Protein AF-A0A071M3A0-F1 (afdb_monomer_lite)

Foldseek 3Di:
DDEDDDQEEEDEDDPDEDEDEYDYQEYEYEYDHDEYEYEYDYQEYEYEYEHDEYEYEYEYQEYEYEYEHDEYEYEYEYAEYEYEYEADEYEYEYEYAEYEYEYEHDEYEYEYPYVYYHDYYHHDYHHYHD

Radius of gyration: 14.01 Å; chains: 1; bounding box: 36×23×34 Å

Organism: NCBI:txid95486

Sequence (130 aa):
DVEVDSEVIELFADDRPVEVDVDSEVMELFADERPVDVEVDNESIELLADDKPVEVDVDSEVIELFADERPVEVEVDSDVIELFADERPVEVDVDSDVIELFAEDRPVDVEVDSEVIELFAEDRPVEVDV

Structure (mmCIF, N/CA/C/O backbone):
data_AF-A0A071M3A0-F1
#
_entry.id   AF-A0A071M3A0-F1
#
loop_
_atom_site.group_PDB
_atom_site.id
_atom_site.type_symbol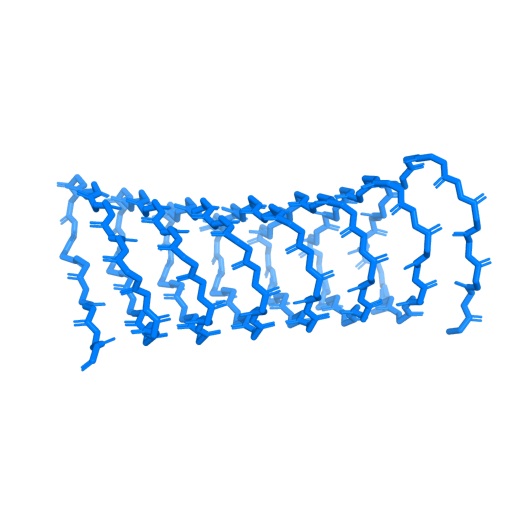
_atom_site.label_atom_id
_atom_site.label_alt_id
_atom_site.label_comp_id
_atom_site.label_asym_id
_atom_site.label_entity_id
_atom_site.label_seq_id
_atom_site.pdbx_PDB_ins_code
_atom_site.Cartn_x
_atom_site.Cartn_y
_atom_site.Cartn_z
_atom_site.occupancy
_atom_site.B_iso_or_equiv
_atom_site.auth_seq_id
_atom_site.auth_comp_id
_atom_site.auth_asym_id
_atom_site.auth_atom_id
_atom_site.pdbx_PDB_model_num
ATOM 1 N N . ASP A 1 1 ? 7.785 -4.139 -23.237 1.00 49.38 1 ASP A N 1
ATOM 2 C CA . ASP A 1 1 ? 9.120 -4.783 -23.189 1.00 49.38 1 ASP A CA 1
ATOM 3 C C . ASP A 1 1 ? 10.255 -3.762 -23.341 1.00 49.38 1 ASP A C 1
ATOM 5 O O . ASP A 1 1 ? 10.880 -3.606 -24.398 1.00 49.38 1 ASP A O 1
ATOM 9 N N . VAL A 1 2 ? 10.509 -3.015 -22.273 1.00 61.16 2 VAL A N 1
ATOM 10 C CA . VAL A 1 2 ? 11.752 -2.264 -22.061 1.00 61.16 2 VAL A CA 1
ATOM 11 C C . VAL A 1 2 ? 12.279 -2.717 -20.708 1.00 61.16 2 VAL A C 1
ATOM 13 O O . VAL A 1 2 ? 11.662 -2.403 -19.706 1.00 61.16 2 VAL A O 1
ATOM 16 N N . GLU A 1 3 ? 13.385 -3.461 -20.703 1.00 57.62 3 GLU A N 1
ATOM 17 C CA . GLU A 1 3 ? 14.078 -3.862 -19.472 1.00 57.62 3 GLU A CA 1
ATOM 18 C C . GLU A 1 3 ? 14.934 -2.685 -18.993 1.00 57.62 3 GLU A C 1
ATOM 20 O O . GLU A 1 3 ? 15.727 -2.123 -19.769 1.00 57.62 3 GLU A O 1
ATOM 25 N N . VAL A 1 4 ? 14.759 -2.284 -17.737 1.00 64.88 4 VAL A N 1
ATOM 26 C CA . VAL A 1 4 ? 15.470 -1.153 -17.140 1.00 64.88 4 VAL A CA 1
ATOM 27 C C . VAL A 1 4 ? 16.116 -1.604 -15.829 1.00 64.88 4 VAL A C 1
ATOM 29 O O . VAL A 1 4 ? 15.423 -1.823 -14.851 1.00 64.88 4 VAL A O 1
ATOM 32 N N . ASP A 1 5 ? 17.449 -1.707 -15.810 1.00 65.81 5 ASP A N 1
ATOM 33 C CA . ASP A 1 5 ? 18.236 -1.930 -14.587 1.00 65.81 5 ASP A CA 1
ATOM 34 C C . ASP A 1 5 ? 18.613 -0.576 -13.965 1.00 65.81 5 ASP A C 1
ATOM 36 O O . ASP A 1 5 ? 19.462 0.159 -14.498 1.00 65.81 5 ASP A O 1
ATOM 40 N N . SER A 1 6 ? 18.002 -0.205 -12.843 1.00 74.81 6 SER A N 1
ATOM 41 C CA . SER A 1 6 ? 18.371 0.982 -12.056 1.00 74.81 6 SER A CA 1
ATOM 42 C C . SER A 1 6 ? 18.019 0.782 -10.585 1.00 74.81 6 SER A C 1
ATOM 44 O O . SER A 1 6 ? 17.124 0.019 -10.270 1.00 74.81 6 SER A O 1
ATOM 46 N N . GLU A 1 7 ? 18.718 1.470 -9.680 1.00 77.62 7 GLU A N 1
ATOM 47 C CA . GLU A 1 7 ? 18.403 1.425 -8.238 1.00 77.62 7 GLU A CA 1
ATOM 48 C C . GLU A 1 7 ? 16.994 1.989 -7.966 1.00 77.62 7 GLU A C 1
ATOM 50 O O . GLU A 1 7 ? 16.259 1.455 -7.148 1.00 77.62 7 GLU A O 1
ATOM 55 N N . VAL A 1 8 ? 16.595 3.029 -8.709 1.00 77.38 8 VAL A N 1
ATOM 56 C CA . VAL A 1 8 ? 15.271 3.659 -8.618 1.00 77.38 8 VAL A CA 1
ATOM 57 C C . VAL A 1 8 ? 14.735 3.947 -10.017 1.00 77.38 8 VAL A C 1
ATOM 59 O O . VAL A 1 8 ? 15.491 4.428 -10.875 1.00 77.38 8 VAL A O 1
ATOM 62 N N . ILE A 1 9 ? 13.443 3.699 -10.231 1.00 80.31 9 ILE A N 1
ATOM 63 C CA . ILE A 1 9 ? 12.725 3.995 -11.475 1.00 80.31 9 ILE A CA 1
ATOM 64 C C . ILE A 1 9 ? 11.464 4.812 -11.201 1.00 80.31 9 ILE A C 1
ATOM 66 O O . ILE A 1 9 ? 10.707 4.505 -10.295 1.00 80.31 9 ILE A O 1
ATOM 70 N N . GLU A 1 10 ? 11.235 5.833 -12.028 1.00 77.31 10 GLU A N 1
ATOM 71 C CA . GLU A 1 10 ? 10.039 6.684 -12.010 1.00 77.31 10 GLU A CA 1
ATOM 72 C C . GLU A 1 10 ? 9.380 6.607 -13.396 1.00 77.31 10 GLU A C 1
ATOM 74 O O . GLU A 1 10 ? 10.040 6.884 -14.411 1.00 77.31 10 GLU A O 1
ATOM 79 N N . LEU A 1 11 ? 8.108 6.205 -13.465 1.00 73.94 11 LEU A N 1
ATOM 80 C CA . LEU A 1 11 ? 7.359 6.097 -14.720 1.00 73.94 11 LEU A CA 1
ATOM 81 C C . LEU A 1 11 ? 6.097 6.957 -14.704 1.00 73.94 11 LEU A C 1
ATOM 83 O O . LEU A 1 11 ? 5.353 7.010 -13.732 1.00 73.94 11 LEU A O 1
ATOM 87 N N . PHE A 1 12 ? 5.841 7.587 -15.851 1.00 73.06 12 PHE A N 1
ATOM 88 C CA . PHE A 1 12 ? 4.717 8.493 -16.059 1.00 73.06 12 PHE A CA 1
ATOM 89 C C . PHE A 1 12 ? 3.977 8.124 -17.347 1.00 73.06 12 PHE A C 1
ATOM 91 O O . PHE A 1 12 ? 4.597 8.020 -18.417 1.00 73.06 12 PHE A O 1
ATOM 98 N N . ALA A 1 13 ? 2.661 7.929 -17.258 1.00 68.38 13 ALA A N 1
ATOM 99 C CA . ALA A 1 13 ? 1.827 7.498 -18.379 1.00 68.38 13 ALA A CA 1
ATOM 100 C C . ALA A 1 13 ? 0.715 8.507 -18.732 1.00 68.38 13 ALA A C 1
ATOM 102 O O . ALA A 1 13 ? -0.417 8.395 -18.270 1.00 68.38 13 ALA A O 1
ATOM 103 N N . ASP A 1 14 ? 1.006 9.451 -19.638 1.00 65.81 14 ASP A N 1
ATOM 104 C CA . ASP A 1 14 ? -0.018 10.357 -20.195 1.00 65.81 14 ASP A CA 1
ATOM 105 C C . ASP A 1 14 ? -0.751 9.756 -21.409 1.00 65.81 14 ASP A C 1
ATOM 107 O O . ASP A 1 14 ? -1.942 9.460 -21.416 1.00 65.81 14 ASP A O 1
ATOM 111 N N . ASP A 1 15 ? -0.036 9.593 -22.525 1.00 58.19 15 ASP A N 1
ATOM 112 C CA . ASP A 1 15 ? -0.677 9.494 -23.840 1.00 58.19 15 ASP A CA 1
ATOM 113 C C . ASP A 1 15 ? -0.955 8.047 -24.275 1.00 58.19 15 ASP A C 1
ATOM 115 O O . ASP A 1 15 ? -1.752 7.796 -25.194 1.00 58.19 15 ASP A O 1
ATOM 119 N N . ARG A 1 16 ? -0.248 7.076 -23.689 1.00 61.91 16 ARG A N 1
ATOM 120 C CA . ARG A 1 16 ? -0.251 5.668 -24.110 1.00 61.91 16 ARG A CA 1
ATOM 121 C C . ARG A 1 16 ? -0.091 4.746 -22.901 1.00 61.91 16 ARG A C 1
ATOM 123 O O . ARG A 1 16 ? 0.687 5.102 -22.024 1.00 61.91 16 ARG A O 1
ATOM 130 N N . PRO A 1 17 ? -0.767 3.579 -22.901 1.00 65.44 17 PRO A N 1
ATOM 131 C CA . PRO A 1 17 ? -0.493 2.550 -21.909 1.00 65.44 17 PRO A CA 1
ATOM 132 C C . PRO A 1 17 ? 0.984 2.162 -21.983 1.00 65.44 17 PRO A C 1
ATOM 134 O O . PRO A 1 17 ? 1.587 2.170 -23.069 1.00 65.44 17 PRO A O 1
ATOM 137 N N . VAL A 1 18 ? 1.548 1.882 -20.819 1.00 66.31 18 VAL A N 1
ATOM 138 C CA . VAL A 1 18 ? 2.936 1.477 -20.636 1.00 66.31 18 VAL A CA 1
ATOM 139 C C . VAL A 1 18 ? 2.905 0.038 -20.140 1.00 66.31 18 VAL A C 1
ATOM 141 O O . VAL A 1 18 ? 2.205 -0.225 -19.176 1.00 66.31 18 VAL A O 1
ATOM 144 N N . GLU A 1 19 ? 3.632 -0.839 -20.838 1.00 67.38 19 GLU A N 1
ATOM 145 C CA . GLU A 1 19 ? 3.914 -2.228 -20.448 1.00 67.38 19 GLU A CA 1
ATOM 146 C C . GLU A 1 19 ? 5.432 -2.322 -20.225 1.00 67.38 19 GLU A C 1
ATOM 148 O O . GLU A 1 19 ? 6.227 -2.187 -21.180 1.00 67.38 19 GLU A O 1
ATOM 153 N N . VAL A 1 20 ? 5.838 -2.469 -18.966 1.00 67.38 20 VAL A N 1
ATOM 154 C CA . VAL A 1 20 ? 7.241 -2.488 -18.528 1.00 67.38 20 VAL A CA 1
ATOM 155 C C . VAL A 1 20 ? 7.499 -3.698 -17.635 1.00 67.38 20 VAL A C 1
ATOM 157 O O . VAL A 1 20 ? 6.658 -4.044 -16.819 1.00 67.38 20 VAL A O 1
ATOM 160 N N . ASP A 1 21 ? 8.685 -4.279 -17.794 1.00 67.31 21 ASP A N 1
ATOM 161 C CA . ASP A 1 21 ? 9.262 -5.248 -16.866 1.00 67.31 21 ASP A CA 1
ATOM 162 C C . ASP A 1 21 ? 10.440 -4.545 -16.199 1.00 67.31 21 ASP A C 1
ATOM 164 O O . ASP A 1 21 ? 11.337 -4.036 -16.893 1.00 67.31 21 ASP A O 1
ATOM 168 N N . VAL A 1 22 ? 10.434 -4.469 -14.875 1.00 66.38 22 VAL A N 1
ATOM 169 C CA . VAL A 1 22 ? 11.440 -3.715 -14.128 1.00 66.38 22 VAL A CA 1
ATOM 170 C C . VAL A 1 22 ? 12.077 -4.576 -13.049 1.00 66.38 22 VAL A C 1
ATOM 172 O O . VAL A 1 22 ? 11.376 -5.241 -12.299 1.00 66.38 22 VAL A O 1
ATOM 175 N N . ASP A 1 23 ? 13.409 -4.498 -12.989 1.00 68.69 23 ASP A N 1
ATOM 176 C CA . ASP A 1 23 ? 14.269 -5.089 -11.961 1.00 68.69 23 ASP A CA 1
ATOM 177 C C . ASP A 1 23 ? 15.039 -3.923 -11.300 1.00 68.69 23 ASP A C 1
ATOM 179 O O . ASP A 1 23 ? 16.050 -3.418 -11.812 1.00 68.69 23 ASP A O 1
ATOM 183 N N . SER A 1 24 ? 14.463 -3.399 -10.219 1.00 70.19 24 SER A N 1
ATOM 184 C CA . SER A 1 24 ? 14.900 -2.223 -9.462 1.00 70.19 24 SER A CA 1
ATOM 185 C C . SER A 1 24 ? 14.751 -2.438 -7.956 1.00 70.19 24 SER A C 1
ATOM 187 O O . SER A 1 24 ? 13.998 -3.279 -7.489 1.00 70.19 24 SER A O 1
ATOM 189 N N . GLU A 1 25 ? 15.468 -1.661 -7.144 1.00 77.31 25 GLU A N 1
ATOM 190 C CA . GLU A 1 25 ? 15.207 -1.693 -5.697 1.00 77.31 25 GLU A CA 1
ATOM 191 C C . GLU A 1 25 ? 13.894 -0.953 -5.395 1.00 77.31 25 GLU A C 1
ATOM 193 O O . GLU A 1 25 ? 13.060 -1.463 -4.656 1.00 77.31 25 GLU A O 1
ATOM 198 N N . VAL A 1 26 ? 13.662 0.205 -6.028 1.00 77.06 26 VAL A N 1
ATOM 199 C CA . VAL A 1 26 ? 12.451 1.016 -5.812 1.00 77.06 26 VAL A CA 1
ATOM 200 C C . VAL A 1 26 ? 11.815 1.458 -7.130 1.00 77.06 26 VAL A C 1
ATOM 202 O O . VAL A 1 26 ? 12.517 1.890 -8.053 1.00 77.06 26 VAL A O 1
ATOM 205 N N . MET A 1 27 ? 10.482 1.425 -7.197 1.00 80.19 27 MET A N 1
ATOM 206 C CA . MET A 1 27 ? 9.702 1.972 -8.308 1.00 80.19 27 MET A CA 1
ATOM 207 C C . MET A 1 27 ? 8.628 2.961 -7.844 1.00 80.19 27 MET A C 1
ATOM 209 O O . MET A 1 27 ? 7.873 2.671 -6.930 1.00 80.19 27 MET A O 1
ATOM 213 N N . GLU A 1 28 ? 8.512 4.085 -8.549 1.00 77.06 28 GLU A N 1
ATOM 214 C CA . GLU A 1 28 ? 7.415 5.050 -8.422 1.00 77.06 28 GLU A CA 1
ATOM 215 C C . GLU A 1 28 ? 6.634 5.105 -9.749 1.00 77.06 28 GLU A C 1
ATOM 217 O O . GLU A 1 28 ? 7.215 5.365 -10.813 1.00 77.06 28 GLU A O 1
ATOM 222 N N . LEU A 1 29 ? 5.324 4.843 -9.717 1.00 74.31 29 LEU A N 1
ATOM 223 C CA . LEU A 1 29 ? 4.439 4.942 -10.881 1.00 74.31 29 LEU A CA 1
ATOM 224 C C . LEU A 1 29 ? 3.391 6.027 -10.679 1.00 74.31 29 LEU A C 1
ATOM 226 O O . LEU A 1 29 ? 2.724 6.091 -9.651 1.00 74.31 29 LEU A O 1
ATOM 230 N N . PHE A 1 30 ? 3.170 6.807 -11.731 1.00 73.06 30 PHE A N 1
ATOM 231 C CA . PHE A 1 30 ? 2.098 7.786 -11.769 1.00 73.06 30 PHE A CA 1
ATOM 232 C C . PHE A 1 30 ? 1.254 7.637 -13.046 1.00 73.06 30 PHE A C 1
ATOM 234 O O . PHE A 1 30 ? 1.775 7.656 -14.174 1.00 73.06 30 PHE A O 1
ATOM 241 N N . ALA A 1 31 ? -0.065 7.521 -12.869 1.00 68.19 31 ALA A N 1
ATOM 242 C CA . ALA A 1 31 ? -1.042 7.347 -13.940 1.00 68.19 31 ALA A CA 1
ATOM 243 C C . ALA A 1 31 ? -2.107 8.463 -13.950 1.00 68.19 31 ALA A C 1
ATOM 245 O O . ALA A 1 31 ? -3.026 8.482 -13.133 1.00 68.19 31 ALA A O 1
ATOM 246 N N . ASP A 1 32 ? -2.011 9.356 -14.943 1.00 65.75 32 ASP A N 1
ATOM 247 C CA . ASP A 1 32 ? -2.981 10.431 -15.204 1.00 65.75 32 ASP A CA 1
ATOM 248 C C . ASP A 1 32 ? -4.056 9.935 -16.209 1.00 65.75 32 ASP A C 1
ATOM 250 O O . ASP A 1 32 ? -5.124 9.453 -15.845 1.00 65.75 32 ASP A O 1
ATOM 254 N N . GLU A 1 33 ? -3.800 9.963 -17.524 1.00 58.94 33 GLU A N 1
ATOM 255 C CA . GLU A 1 33 ? -4.883 9.862 -18.522 1.00 58.94 33 GLU A CA 1
ATOM 256 C C . GLU A 1 33 ? -5.171 8.438 -19.052 1.00 58.94 33 GLU A C 1
ATOM 258 O O . GLU A 1 33 ? -6.161 8.216 -19.789 1.00 58.94 33 GLU A O 1
ATOM 263 N N . ARG A 1 34 ? -4.321 7.447 -18.750 1.00 64.25 34 ARG A N 1
ATOM 264 C CA . ARG A 1 34 ? -4.403 6.075 -19.294 1.00 64.25 34 ARG A CA 1
ATOM 265 C C . ARG A 1 34 ? -4.039 5.006 -18.258 1.00 64.25 34 ARG A C 1
ATOM 267 O O . ARG A 1 34 ? -3.242 5.291 -17.380 1.00 64.25 34 ARG A O 1
ATOM 274 N N . PRO A 1 35 ? -4.611 3.789 -18.393 1.00 63.66 35 PRO A N 1
ATOM 275 C CA . PRO A 1 35 ? -4.232 2.672 -17.542 1.00 63.66 35 PRO A CA 1
ATOM 276 C C . PRO A 1 35 ? -2.771 2.295 -17.777 1.00 63.66 35 PRO A C 1
ATOM 278 O O . PRO A 1 35 ? -2.255 2.420 -18.898 1.00 63.66 35 PRO A O 1
ATOM 281 N N . VAL A 1 36 ? -2.155 1.843 -16.699 1.00 63.88 36 VAL A N 1
ATOM 282 C CA . VAL A 1 36 ? -0.785 1.353 -16.603 1.00 63.88 36 VAL A CA 1
ATOM 283 C C . VAL A 1 36 ? -0.896 -0.116 -16.209 1.00 63.88 36 VAL A C 1
ATOM 285 O O . VAL A 1 36 ? -1.724 -0.419 -15.357 1.00 63.88 36 VAL A O 1
ATOM 288 N N . ASP A 1 37 ? -0.147 -0.973 -16.904 1.00 68.44 37 ASP A N 1
ATOM 289 C CA . ASP A 1 37 ? -0.136 -2.433 -16.749 1.00 68.44 37 ASP A CA 1
ATOM 290 C C . ASP A 1 37 ? 1.333 -2.846 -16.609 1.00 68.44 37 ASP A C 1
ATOM 292 O O . ASP A 1 37 ? 2.146 -2.602 -17.511 1.00 68.44 37 ASP A O 1
ATOM 296 N N . VAL A 1 38 ? 1.718 -3.269 -15.408 1.00 66.38 38 VAL A N 1
ATOM 297 C CA . VAL A 1 38 ? 3.121 -3.354 -14.990 1.00 66.38 38 VAL A CA 1
ATOM 298 C C . VAL A 1 38 ? 3.304 -4.616 -14.165 1.00 66.38 38 VAL A C 1
ATOM 300 O O . VAL A 1 38 ? 2.608 -4.800 -13.171 1.00 66.38 38 VAL A O 1
ATOM 303 N N . GLU A 1 39 ? 4.260 -5.444 -14.590 1.00 67.38 39 GLU A N 1
ATOM 304 C CA . GLU A 1 39 ? 4.763 -6.594 -13.838 1.00 67.38 39 GLU A CA 1
ATOM 305 C C . GLU A 1 39 ? 6.092 -6.185 -13.189 1.00 67.38 39 GLU A C 1
ATOM 307 O O . GLU A 1 39 ? 7.013 -5.708 -13.870 1.00 67.38 39 GLU A O 1
ATOM 312 N N . VAL A 1 40 ? 6.186 -6.320 -11.865 1.00 67.38 40 VAL A N 1
ATOM 313 C CA . VAL A 1 40 ? 7.338 -5.823 -11.102 1.00 67.38 40 VAL A CA 1
ATOM 314 C C . VAL A 1 40 ? 7.813 -6.819 -10.053 1.00 67.38 40 VAL A C 1
ATOM 316 O O . VAL A 1 40 ? 7.011 -7.325 -9.277 1.00 67.38 40 VAL A O 1
ATOM 319 N N . ASP A 1 41 ? 9.134 -7.006 -10.008 1.00 69.88 41 ASP A N 1
ATOM 320 C CA . ASP A 1 41 ? 9.884 -7.742 -8.982 1.00 69.88 41 ASP A CA 1
ATOM 321 C C . ASP A 1 41 ? 10.885 -6.753 -8.331 1.00 69.88 41 ASP A C 1
ATOM 323 O O . ASP A 1 41 ? 12.012 -6.600 -8.811 1.00 69.88 41 ASP A O 1
ATOM 327 N N . ASN A 1 42 ? 10.479 -6.032 -7.274 1.00 72.44 42 ASN A N 1
ATOM 328 C CA . ASN A 1 42 ? 11.296 -4.996 -6.609 1.00 72.44 42 ASN A CA 1
ATOM 329 C C . ASN A 1 42 ? 11.262 -5.112 -5.071 1.00 72.44 42 ASN A C 1
ATOM 331 O O . ASN A 1 42 ? 10.459 -5.839 -4.506 1.00 72.44 42 ASN A O 1
ATOM 335 N N . GLU A 1 43 ? 12.115 -4.365 -4.357 1.00 77.50 43 GLU A N 1
ATOM 336 C CA . GLU A 1 43 ? 12.014 -4.274 -2.887 1.00 77.50 43 GLU A CA 1
ATOM 337 C C . GLU A 1 43 ? 10.820 -3.392 -2.476 1.00 77.50 43 GLU A C 1
ATOM 339 O O . GLU A 1 43 ? 10.137 -3.682 -1.494 1.00 77.50 43 GLU A O 1
ATOM 344 N N . SER A 1 44 ? 10.535 -2.307 -3.206 1.00 79.31 44 SER A N 1
ATOM 345 C CA . SER A 1 44 ? 9.427 -1.402 -2.864 1.00 79.31 44 SER A CA 1
ATOM 346 C C . SER A 1 44 ? 8.776 -0.717 -4.067 1.00 79.31 44 SER A C 1
ATOM 348 O O . SER A 1 44 ? 9.460 -0.371 -5.038 1.00 79.31 44 SER A O 1
ATOM 350 N N . ILE A 1 45 ? 7.467 -0.455 -3.965 1.00 79.69 45 ILE A N 1
ATOM 351 C CA . ILE A 1 45 ? 6.676 0.255 -4.982 1.00 79.69 45 ILE A CA 1
ATOM 352 C C . ILE A 1 45 ? 5.789 1.346 -4.370 1.00 79.69 45 ILE A C 1
ATOM 354 O O . ILE A 1 45 ? 5.047 1.086 -3.431 1.00 79.69 45 ILE A O 1
ATOM 358 N N . GLU A 1 46 ? 5.794 2.532 -4.981 1.00 78.19 46 GLU A N 1
ATOM 359 C CA . GLU A 1 46 ? 4.815 3.605 -4.764 1.00 78.19 46 GLU A CA 1
ATOM 360 C C . GLU A 1 46 ? 3.964 3.811 -6.030 1.00 78.19 46 GLU A C 1
ATOM 362 O O . GLU A 1 46 ? 4.507 4.085 -7.105 1.00 78.19 46 GLU A O 1
ATOM 367 N N . LEU A 1 47 ? 2.633 3.709 -5.927 1.00 75.19 47 LEU A N 1
ATOM 368 C CA . LEU A 1 47 ? 1.701 3.940 -7.040 1.00 75.19 47 LEU A CA 1
ATOM 369 C C . LEU A 1 47 ? 0.745 5.098 -6.750 1.00 75.19 47 LEU A C 1
ATOM 371 O O . LEU A 1 47 ? 0.032 5.095 -5.749 1.00 75.19 47 LEU A O 1
ATOM 375 N N . LEU A 1 48 ? 0.652 6.037 -7.691 1.00 73.81 48 LEU A N 1
ATOM 376 C CA . LEU A 1 48 ? -0.298 7.147 -7.669 1.00 73.81 48 LEU A CA 1
ATOM 377 C C . LEU A 1 48 ? -1.246 7.062 -8.878 1.00 73.81 48 LEU A C 1
ATOM 379 O O . LEU A 1 48 ? -0.802 7.069 -10.033 1.00 73.81 48 LEU A O 1
ATOM 383 N N . ALA A 1 49 ? -2.553 7.008 -8.620 1.00 69.69 49 ALA A N 1
ATOM 384 C CA . ALA A 1 49 ? -3.594 6.965 -9.645 1.00 69.69 49 ALA A CA 1
ATOM 385 C C . ALA A 1 49 ? -4.600 8.119 -9.480 1.00 69.69 49 ALA A C 1
ATOM 387 O O . ALA A 1 49 ? -5.405 8.135 -8.546 1.00 69.69 49 ALA A O 1
ATOM 388 N N . ASP A 1 50 ? -4.596 9.055 -10.432 1.00 67.25 50 ASP A N 1
ATOM 389 C CA . ASP A 1 50 ? -5.508 10.206 -10.450 1.00 67.25 50 ASP A CA 1
ATOM 390 C C . ASP A 1 50 ? -6.760 9.902 -11.300 1.00 67.25 50 ASP A C 1
ATOM 392 O O . ASP A 1 50 ? -7.857 9.689 -10.783 1.00 67.25 50 ASP A O 1
ATOM 396 N N . ASP A 1 51 ? -6.619 9.813 -12.627 1.00 62.03 51 ASP A N 1
ATOM 397 C CA . ASP A 1 51 ? -7.743 9.963 -13.573 1.00 62.03 51 ASP A CA 1
ATOM 398 C C . ASP A 1 51 ? -8.225 8.630 -14.208 1.00 62.03 51 ASP A C 1
ATOM 400 O O . ASP A 1 51 ? -9.284 8.544 -14.873 1.00 62.03 51 ASP A O 1
ATOM 404 N N . LYS A 1 52 ? -7.467 7.541 -14.021 1.00 64.31 52 LYS A N 1
ATOM 405 C CA . LYS A 1 52 ? -7.709 6.214 -14.617 1.00 64.31 52 LYS A CA 1
ATOM 406 C C . LYS A 1 52 ? -7.342 5.058 -13.685 1.00 64.31 52 LYS A C 1
ATOM 408 O O . LYS A 1 52 ? -6.470 5.225 -12.849 1.00 64.31 52 LYS A O 1
ATOM 413 N N . PRO A 1 53 ? -7.996 3.888 -13.863 1.00 62.12 53 PRO A N 1
ATOM 414 C CA . PRO A 1 53 ? -7.614 2.693 -13.127 1.00 62.12 53 PRO A CA 1
ATOM 415 C C . PRO A 1 53 ? -6.205 2.266 -13.519 1.00 62.12 53 PRO A C 1
ATOM 417 O O . PRO A 1 53 ? -5.830 2.363 -14.693 1.00 62.12 53 PRO A O 1
ATOM 420 N N . VAL A 1 54 ? -5.474 1.805 -12.519 1.00 63.91 54 VAL A N 1
ATOM 421 C CA . VAL A 1 54 ? -4.183 1.138 -12.638 1.00 63.91 54 VAL A CA 1
ATOM 422 C C . VAL A 1 54 ? -4.445 -0.331 -12.323 1.00 63.91 54 VAL A C 1
ATOM 424 O O . VAL A 1 54 ? -5.126 -0.601 -11.337 1.00 63.91 54 VAL A O 1
ATOM 427 N N . GLU A 1 55 ? -3.983 -1.218 -13.206 1.00 66.50 55 GLU A N 1
ATOM 428 C CA . GLU A 1 55 ? -3.988 -2.674 -13.021 1.00 66.50 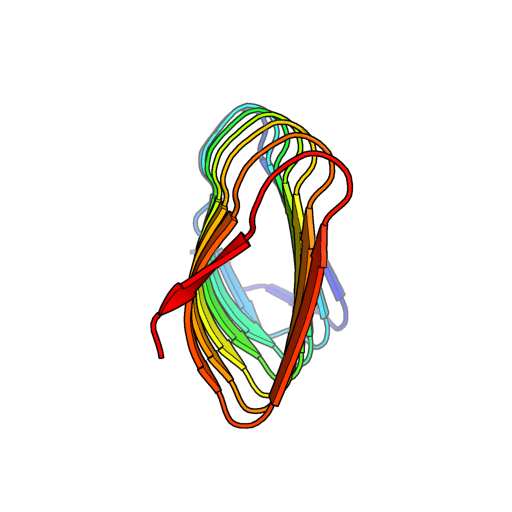55 GLU A CA 1
ATOM 429 C C . GLU A 1 55 ? -2.519 -3.073 -12.862 1.00 66.50 55 GLU A C 1
ATOM 431 O O . GLU A 1 55 ? -1.714 -2.816 -13.756 1.00 66.50 55 GLU A O 1
ATOM 436 N N . VAL A 1 56 ? -2.140 -3.604 -11.705 1.00 65.62 56 VAL A N 1
ATOM 437 C CA . VAL A 1 56 ? -0.752 -4.002 -11.435 1.00 65.62 56 VAL A CA 1
ATOM 438 C C . VAL A 1 56 ? -0.708 -5.381 -10.803 1.00 65.62 56 VAL A C 1
ATOM 440 O O . VAL A 1 56 ? -1.520 -5.683 -9.929 1.00 65.62 56 VAL A O 1
ATOM 443 N N . ASP A 1 57 ? 0.271 -6.163 -11.249 1.00 68.69 57 ASP A N 1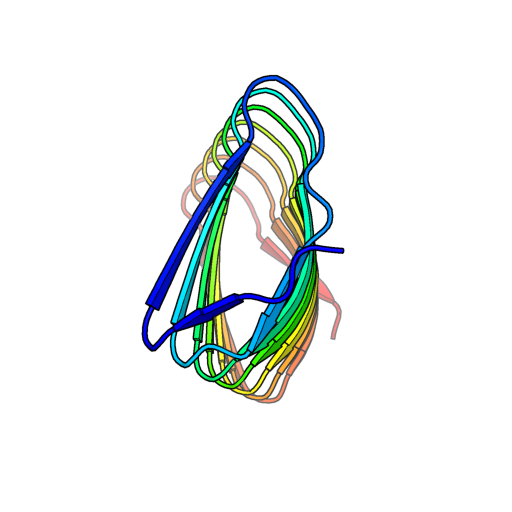
ATOM 444 C CA . ASP A 1 57 ? 0.683 -7.430 -10.658 1.00 68.69 57 ASP A CA 1
ATOM 445 C C . ASP A 1 57 ? 2.079 -7.211 -10.062 1.00 68.69 57 ASP A C 1
ATOM 447 O O . ASP A 1 57 ? 3.056 -6.994 -10.791 1.00 68.69 57 ASP A O 1
ATOM 451 N N . VAL A 1 58 ? 2.173 -7.210 -8.733 1.00 67.75 58 VAL A N 1
ATOM 452 C CA . VAL A 1 58 ? 3.423 -6.883 -8.033 1.00 67.75 58 VAL A CA 1
ATOM 453 C C . VAL A 1 58 ? 3.825 -7.978 -7.051 1.00 67.75 58 VAL A C 1
ATOM 455 O O . VAL A 1 58 ? 3.030 -8.366 -6.197 1.00 67.75 58 VAL A O 1
ATOM 458 N N . ASP A 1 59 ? 5.097 -8.382 -7.130 1.00 72.69 59 ASP A N 1
ATOM 459 C CA . ASP A 1 59 ? 5.823 -9.114 -6.087 1.00 72.69 59 ASP A CA 1
ATOM 460 C C . ASP A 1 59 ? 6.863 -8.147 -5.481 1.00 72.69 59 ASP A C 1
ATOM 462 O O . ASP A 1 59 ? 7.792 -7.686 -6.158 1.00 72.69 59 ASP A O 1
ATOM 466 N N . SER A 1 60 ? 6.645 -7.690 -4.243 1.00 75.19 60 SER A N 1
ATOM 467 C CA . SER A 1 60 ? 7.528 -6.719 -3.568 1.00 75.19 60 SER A CA 1
ATOM 468 C C . SER A 1 60 ? 7.503 -6.851 -2.047 1.00 75.19 60 SER A C 1
ATOM 470 O O . SER A 1 60 ? 6.561 -7.380 -1.478 1.00 75.19 60 SER A O 1
ATOM 472 N N . GLU A 1 61 ? 8.525 -6.364 -1.334 1.00 80.62 61 GLU A N 1
ATOM 473 C CA . GLU A 1 61 ? 8.471 -6.376 0.142 1.00 80.62 61 GLU A CA 1
ATOM 474 C C . GLU A 1 61 ? 7.459 -5.339 0.662 1.00 80.62 61 GLU A C 1
ATOM 476 O O . GLU A 1 61 ? 6.750 -5.594 1.637 1.00 80.62 61 GLU A O 1
ATOM 481 N N . VAL A 1 62 ? 7.371 -4.171 0.017 1.00 80.50 62 VAL A N 1
ATOM 482 C CA . VAL A 1 62 ? 6.485 -3.074 0.439 1.00 80.50 62 VAL A CA 1
ATOM 483 C C . VAL A 1 62 ? 5.776 -2.433 -0.748 1.00 80.50 62 VAL A C 1
ATOM 485 O O . VAL A 1 62 ? 6.419 -2.092 -1.742 1.00 80.50 62 VAL A O 1
ATOM 488 N N . ILE A 1 63 ? 4.473 -2.183 -0.603 1.00 80.12 63 ILE A N 1
ATOM 489 C CA . ILE A 1 63 ? 3.687 -1.391 -1.553 1.00 80.12 63 ILE A CA 1
ATOM 490 C C . ILE A 1 63 ? 2.942 -0.258 -0.856 1.00 80.12 63 ILE A C 1
ATOM 492 O O . ILE A 1 63 ? 2.248 -0.465 0.134 1.00 80.12 63 ILE A O 1
ATOM 496 N N . GLU A 1 64 ? 3.027 0.933 -1.434 1.00 79.50 64 GLU A N 1
ATOM 497 C CA . GLU A 1 64 ? 2.263 2.115 -1.048 1.00 79.50 64 GLU A CA 1
ATOM 498 C C . GLU A 1 64 ? 1.391 2.557 -2.237 1.00 79.50 64 GLU A C 1
ATOM 500 O O . GLU A 1 64 ? 1.903 2.858 -3.317 1.00 79.50 64 GLU A O 1
ATOM 505 N N . LEU A 1 65 ? 0.064 2.587 -2.071 1.00 76.31 65 LEU A N 1
ATOM 506 C CA . LEU A 1 65 ? -0.888 2.977 -3.119 1.00 76.31 65 LEU A CA 1
ATOM 507 C C . LEU A 1 65 ? -1.696 4.203 -2.711 1.00 76.31 65 LEU A C 1
ATOM 509 O O . LEU A 1 65 ? -2.225 4.284 -1.604 1.00 76.31 65 LEU A O 1
ATOM 513 N N . PHE A 1 66 ? -1.900 5.104 -3.661 1.00 75.94 66 PHE A N 1
ATOM 514 C CA . PHE A 1 66 ? -2.724 6.289 -3.494 1.00 75.94 66 PHE A CA 1
ATOM 515 C C . PHE A 1 66 ? -3.685 6.446 -4.675 1.00 75.94 66 PHE A C 1
ATOM 517 O O . PHE A 1 66 ? -3.274 6.467 -5.840 1.00 75.94 66 PHE A O 1
ATOM 524 N N . ALA A 1 67 ? -4.973 6.579 -4.365 1.00 71.31 67 ALA A N 1
ATOM 525 C CA . ALA A 1 67 ? -6.051 6.695 -5.335 1.00 71.31 67 ALA A CA 1
ATOM 526 C C . ALA A 1 67 ? -6.922 7.928 -5.053 1.00 71.31 67 ALA A C 1
ATOM 528 O O . ALA A 1 67 ? -7.583 8.004 -4.013 1.00 71.31 67 ALA A O 1
ATOM 529 N N . ASP A 1 68 ? -6.969 8.861 -6.005 1.00 69.00 68 ASP A N 1
ATOM 530 C CA . ASP A 1 68 ? -7.723 10.115 -5.872 1.00 69.00 68 ASP A CA 1
ATOM 531 C C . ASP A 1 68 ? -9.101 10.009 -6.568 1.00 69.00 68 ASP A C 1
ATOM 533 O O . ASP A 1 68 ? -10.124 9.781 -5.913 1.00 69.00 68 ASP A O 1
ATOM 537 N N . GLU A 1 69 ? -9.175 10.074 -7.910 1.00 62.94 69 GLU A N 1
ATOM 538 C CA . GLU A 1 69 ? -10.460 10.211 -8.622 1.00 62.94 69 GLU A CA 1
ATOM 539 C C . GLU A 1 69 ? -11.034 8.903 -9.201 1.00 62.94 69 GLU A C 1
ATOM 541 O O . GLU A 1 69 ? -12.167 8.904 -9.723 1.00 62.94 69 GLU A O 1
ATOM 546 N N . ARG A 1 70 ? -10.314 7.772 -9.168 1.00 64.00 70 ARG A N 1
ATOM 547 C CA . ARG A 1 70 ? -10.729 6.501 -9.805 1.00 64.00 70 ARG A CA 1
ATOM 548 C C . ARG A 1 70 ? -10.359 5.250 -9.006 1.00 64.00 70 ARG A C 1
ATOM 550 O O . ARG A 1 70 ? -9.432 5.302 -8.216 1.00 64.00 70 ARG A O 1
ATOM 557 N N . PRO A 1 71 ? -11.106 4.139 -9.209 1.00 62.22 71 PRO A N 1
ATOM 558 C CA . PRO A 1 71 ? -10.766 2.878 -8.570 1.00 62.22 71 PRO A CA 1
ATOM 559 C C . PRO A 1 71 ? -9.422 2.378 -9.078 1.00 62.22 71 PRO A C 1
ATOM 561 O O . PRO A 1 71 ? -9.136 2.500 -10.272 1.00 62.22 71 PRO A O 1
ATOM 564 N N . VAL A 1 72 ? -8.658 1.808 -8.161 1.00 63.88 72 VAL A N 1
ATOM 565 C CA . VAL A 1 72 ? -7.462 1.021 -8.436 1.00 63.88 72 VAL A CA 1
ATOM 566 C C . VAL A 1 72 ? -7.851 -0.434 -8.195 1.00 63.88 72 VAL A C 1
ATOM 568 O O . VAL A 1 72 ? -8.508 -0.709 -7.191 1.00 63.88 72 VAL A O 1
ATOM 571 N N . GLU A 1 73 ? -7.512 -1.304 -9.147 1.00 67.06 73 GLU A N 1
ATOM 572 C CA . GLU A 1 73 ? -7.662 -2.759 -9.057 1.00 67.06 73 GLU A CA 1
ATOM 573 C C . GLU A 1 73 ? -6.237 -3.324 -9.020 1.00 67.06 73 GLU A C 1
ATOM 575 O O . GLU A 1 73 ? -5.507 -3.188 -10.000 1.00 67.06 73 GLU A O 1
ATOM 580 N N . VAL A 1 74 ? -5.804 -3.880 -7.888 1.00 65.69 74 VAL A N 1
ATOM 581 C CA . VAL A 1 74 ? -4.458 -4.468 -7.762 1.00 65.69 74 VAL A CA 1
ATOM 582 C C . VAL A 1 74 ? -4.535 -5.906 -7.276 1.00 65.69 74 VAL A C 1
ATOM 584 O O . VAL A 1 74 ? -5.338 -6.206 -6.390 1.00 65.69 74 VAL A O 1
ATOM 587 N N . GLU A 1 75 ? -3.674 -6.753 -7.838 1.00 69.69 75 GLU A N 1
ATOM 588 C CA . GLU A 1 75 ? -3.333 -8.068 -7.298 1.00 69.69 75 GLU A CA 1
ATOM 589 C C . GLU A 1 75 ? -1.888 -7.981 -6.785 1.00 69.69 75 GLU A C 1
ATOM 591 O O . GLU A 1 75 ? -0.958 -7.681 -7.538 1.00 69.69 75 GLU A O 1
ATOM 596 N N . VAL A 1 76 ? -1.697 -8.156 -5.477 1.00 68.38 76 VAL A N 1
ATOM 597 C CA . VAL A 1 76 ? -0.385 -7.962 -4.845 1.00 68.38 76 VAL A CA 1
ATOM 598 C C . VAL A 1 76 ? -0.043 -9.125 -3.919 1.00 68.38 76 VAL A C 1
ATOM 600 O O . VAL A 1 76 ? -0.833 -9.483 -3.044 1.00 68.38 76 VAL A O 1
ATOM 603 N N . ASP A 1 77 ? 1.182 -9.629 -4.074 1.00 75.62 77 ASP A N 1
ATOM 604 C CA . ASP A 1 77 ? 1.879 -10.495 -3.120 1.00 75.62 77 ASP A CA 1
ATOM 605 C C . ASP A 1 77 ? 2.994 -9.647 -2.472 1.00 75.62 77 ASP A C 1
ATOM 607 O O . ASP A 1 77 ? 3.956 -9.240 -3.133 1.00 75.62 77 ASP A O 1
ATOM 611 N N . SER A 1 78 ? 2.846 -9.265 -1.198 1.00 77.31 78 SER A N 1
ATOM 612 C CA . SER A 1 78 ? 3.827 -8.401 -0.511 1.00 77.31 78 SER A CA 1
ATOM 613 C C . SER A 1 78 ? 3.861 -8.587 0.999 1.00 77.31 78 SER A C 1
ATOM 615 O O . SER A 1 78 ? 2.883 -9.010 1.596 1.00 77.31 78 SER A O 1
ATOM 617 N N . ASP A 1 79 ? 4.958 -8.239 1.677 1.00 81.81 79 ASP A N 1
ATOM 618 C CA . ASP A 1 79 ? 4.975 -8.324 3.147 1.00 81.81 79 ASP A CA 1
ATOM 619 C C . ASP A 1 79 ? 4.105 -7.216 3.773 1.00 81.81 79 ASP A C 1
ATOM 621 O O . ASP A 1 79 ? 3.406 -7.439 4.769 1.00 81.81 79 ASP A O 1
ATOM 625 N N . VAL A 1 80 ? 4.147 -6.004 3.209 1.00 80.69 80 VAL A N 1
ATOM 626 C CA . VAL A 1 80 ? 3.442 -4.830 3.742 1.00 80.69 80 VAL A CA 1
ATOM 627 C C . VAL A 1 80 ? 2.765 -4.034 2.638 1.00 80.69 80 VAL A C 1
ATOM 629 O O . VAL A 1 80 ? 3.384 -3.729 1.621 1.00 80.69 80 VAL A O 1
ATOM 632 N N . ILE A 1 81 ? 1.523 -3.619 2.891 1.00 80.56 81 ILE A N 1
ATOM 633 C CA . ILE A 1 81 ? 0.759 -2.754 1.993 1.00 80.56 81 ILE A CA 1
ATOM 634 C C . ILE A 1 81 ? 0.145 -1.584 2.753 1.00 80.56 81 ILE A C 1
ATOM 636 O O . ILE A 1 81 ? -0.539 -1.777 3.757 1.00 80.56 81 ILE A O 1
ATOM 640 N N . GLU A 1 82 ? 0.341 -0.373 2.241 1.00 80.50 82 GLU A N 1
ATOM 641 C CA . GLU A 1 82 ? -0.314 0.849 2.707 1.00 80.50 82 GLU A CA 1
ATOM 642 C C . GLU A 1 82 ? -1.182 1.427 1.582 1.00 80.50 82 GLU A C 1
ATOM 644 O O . GLU A 1 82 ? -0.688 1.710 0.494 1.00 80.50 82 GLU A O 1
ATOM 649 N N . LEU A 1 83 ? -2.487 1.592 1.820 1.00 76.25 83 LEU A N 1
ATOM 650 C CA . LEU A 1 83 ? -3.436 2.113 0.833 1.00 76.25 83 LEU A CA 1
ATOM 651 C C . LEU A 1 83 ? -4.090 3.396 1.324 1.00 76.25 83 LEU A C 1
ATOM 653 O O . LEU A 1 83 ? -4.637 3.451 2.428 1.00 76.25 83 LEU A O 1
ATOM 657 N N . PHE A 1 84 ? -4.152 4.387 0.446 1.00 76.94 84 PHE A N 1
ATOM 658 C CA . PHE A 1 84 ? -4.863 5.633 0.667 1.00 76.94 84 PHE A CA 1
ATOM 659 C C . PHE A 1 84 ? -5.885 5.879 -0.450 1.00 76.94 84 PHE A C 1
ATOM 661 O O . PHE A 1 84 ? -5.547 5.861 -1.633 1.00 76.94 84 PHE A O 1
ATOM 668 N N . ALA A 1 85 ? -7.137 6.143 -0.070 1.00 72.31 85 ALA A N 1
ATOM 669 C CA . ALA A 1 85 ? -8.232 6.427 -0.992 1.00 72.31 85 ALA A CA 1
ATOM 670 C C . ALA A 1 85 ? -9.006 7.693 -0.590 1.00 72.31 85 ALA A C 1
ATOM 672 O O . ALA A 1 85 ? -9.570 7.763 0.508 1.00 72.31 85 ALA A O 1
ATOM 673 N N . ASP A 1 86 ? -9.095 8.662 -1.503 1.00 71.50 86 ASP A N 1
ATOM 674 C CA . ASP A 1 86 ? -9.827 9.915 -1.286 1.00 71.50 86 ASP A CA 1
ATOM 675 C C . ASP A 1 86 ? -11.265 9.821 -1.849 1.00 71.50 86 ASP A C 1
ATOM 677 O O . ASP A 1 86 ? -12.210 9.496 -1.120 1.00 71.50 86 ASP A O 1
ATOM 681 N N . GLU A 1 87 ? -11.486 10.020 -3.158 1.00 65.44 87 GLU A N 1
ATOM 682 C CA . GLU A 1 87 ? -12.837 10.259 -3.701 1.00 65.44 87 GLU A CA 1
ATOM 683 C C . GLU A 1 87 ? -13.576 9.018 -4.238 1.00 65.44 87 GLU A C 1
ATOM 685 O O . GLU A 1 87 ? -14.780 9.107 -4.558 1.00 65.44 87 GLU A O 1
ATOM 690 N N . ARG A 1 88 ? -12.911 7.860 -4.381 1.00 64.88 88 ARG A N 1
ATOM 691 C CA . ARG A 1 88 ? -13.458 6.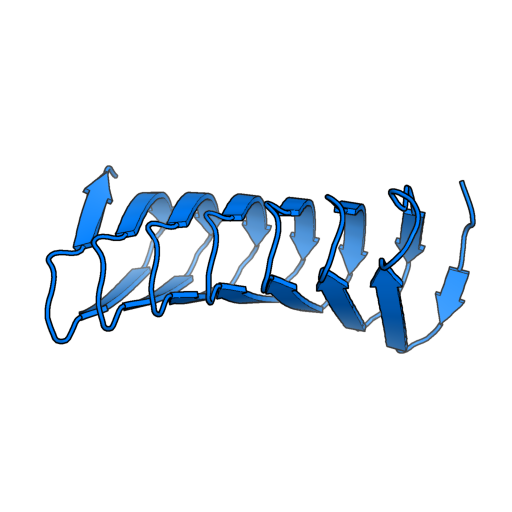640 -5.019 1.00 64.88 88 ARG A CA 1
ATOM 692 C C . ARG A 1 88 ? -13.098 5.334 -4.309 1.00 64.88 88 ARG A C 1
ATOM 694 O O . ARG A 1 88 ? -12.124 5.295 -3.576 1.00 64.88 88 ARG A O 1
ATOM 701 N N . PRO A 1 89 ? -13.924 4.279 -4.501 1.00 62.66 89 PRO A N 1
ATOM 702 C CA . PRO A 1 89 ? -13.634 2.977 -3.922 1.00 62.66 89 PRO A CA 1
ATOM 703 C C . PRO A 1 89 ? -12.376 2.387 -4.539 1.00 62.66 89 PRO A C 1
ATOM 705 O O . PRO A 1 89 ? -12.166 2.532 -5.742 1.00 62.66 89 PRO A O 1
ATOM 708 N N . VAL A 1 90 ? -11.595 1.722 -3.704 1.00 64.44 90 VAL A N 1
ATOM 709 C CA . VAL A 1 90 ? -10.444 0.907 -4.083 1.00 64.44 90 VAL A CA 1
ATOM 710 C C . VAL A 1 90 ? -10.868 -0.543 -3.853 1.00 64.44 90 VAL A C 1
ATOM 712 O O . VAL A 1 90 ? -11.422 -0.832 -2.790 1.00 64.44 90 VAL A O 1
ATOM 715 N N . GLU A 1 91 ? -10.718 -1.379 -4.884 1.00 67.56 91 GLU A N 1
ATOM 716 C CA . GLU A 1 91 ? -11.005 -2.819 -4.864 1.00 67.56 91 GLU A CA 1
ATOM 717 C C . GLU A 1 91 ? -9.657 -3.529 -4.976 1.00 67.56 91 GLU A C 1
ATOM 719 O O . GLU A 1 91 ? -8.977 -3.384 -5.989 1.00 67.56 91 GLU A O 1
ATOM 724 N N . VAL A 1 92 ? -9.227 -4.226 -3.927 1.00 66.44 92 VAL A N 1
ATOM 725 C CA . VAL A 1 92 ? -7.904 -4.871 -3.906 1.00 66.44 92 VAL A CA 1
ATOM 726 C C . VAL A 1 92 ? -8.018 -6.310 -3.427 1.00 66.44 92 VAL A C 1
ATOM 728 O O . VAL A 1 92 ? -8.732 -6.579 -2.457 1.00 66.44 92 VAL A O 1
ATOM 731 N N . ASP A 1 93 ? -7.309 -7.196 -4.123 1.00 71.25 93 ASP A N 1
ATOM 732 C CA . ASP A 1 93 ? -7.111 -8.600 -3.768 1.00 71.25 93 ASP A CA 1
ATOM 733 C C . ASP A 1 93 ? -5.647 -8.763 -3.356 1.00 71.25 93 ASP A C 1
ATOM 735 O O . ASP A 1 93 ? -4.732 -8.518 -4.147 1.00 71.25 93 ASP A O 1
ATOM 739 N N . VAL A 1 94 ? -5.417 -9.098 -2.087 1.00 68.94 94 VAL A N 1
ATOM 740 C CA . VAL A 1 94 ? -4.090 -8.931 -1.488 1.00 68.94 94 VAL A CA 1
ATOM 741 C C . VAL A 1 94 ? -3.707 -10.070 -0.553 1.00 68.94 94 VAL A C 1
ATOM 743 O O . VAL A 1 94 ? -4.422 -10.368 0.407 1.00 68.94 94 VAL A O 1
ATOM 746 N N . ASP A 1 95 ? -2.552 -10.684 -0.821 1.00 77.25 95 ASP A N 1
ATOM 747 C CA . ASP A 1 95 ? -1.903 -11.679 0.042 1.00 77.25 95 ASP A CA 1
ATOM 748 C C . ASP A 1 95 ? -0.698 -10.985 0.695 1.00 77.25 95 ASP A C 1
ATOM 750 O O . ASP A 1 95 ? 0.287 -10.634 0.037 1.00 77.25 95 ASP A O 1
ATOM 754 N N . SER A 1 96 ? -0.828 -10.628 1.977 1.00 76.94 96 SER A N 1
ATOM 755 C CA . SER A 1 96 ? 0.206 -9.843 2.668 1.00 76.94 96 SER A CA 1
ATOM 756 C C . SER A 1 96 ? 0.240 -10.041 4.167 1.00 76.94 96 SER A C 1
ATOM 758 O O . SER A 1 96 ? -0.799 -10.204 4.794 1.00 76.94 96 SER A O 1
ATOM 760 N N . ASP A 1 97 ? 1.410 -9.942 4.797 1.00 81.50 97 ASP A N 1
ATOM 761 C CA . ASP A 1 97 ? 1.499 -10.064 6.258 1.00 81.50 97 ASP A CA 1
ATOM 762 C C . ASP A 1 97 ? 0.784 -8.895 6.967 1.00 81.50 97 ASP A C 1
ATOM 764 O O . ASP A 1 97 ? 0.099 -9.098 7.982 1.00 81.50 97 ASP A O 1
ATOM 768 N N . VAL A 1 98 ? 0.928 -7.672 6.442 1.00 80.19 98 VAL A N 1
ATOM 769 C CA . VAL A 1 98 ? 0.393 -6.442 7.042 1.00 80.19 98 VAL A CA 1
ATOM 770 C C . VAL A 1 98 ? -0.269 -5.545 6.004 1.00 80.19 98 VAL A C 1
ATOM 772 O O . VAL A 1 98 ? 0.325 -5.235 4.978 1.00 80.19 98 VAL A O 1
ATOM 775 N N . ILE A 1 99 ? -1.461 -5.045 6.335 1.00 80.31 99 ILE A N 1
ATOM 776 C CA . ILE A 1 99 ? -2.183 -4.058 5.531 1.00 80.31 99 ILE A CA 1
ATOM 777 C C . ILE A 1 99 ? -2.609 -2.867 6.394 1.00 80.31 99 ILE A C 1
ATOM 779 O O . ILE A 1 99 ? -3.228 -3.048 7.447 1.00 80.31 99 ILE A O 1
ATOM 783 N N . GLU A 1 100 ? -2.322 -1.652 5.935 1.00 80.81 100 GLU A N 1
ATOM 784 C CA . GLU A 1 100 ? -2.792 -0.387 6.507 1.00 80.81 100 GLU A CA 1
AT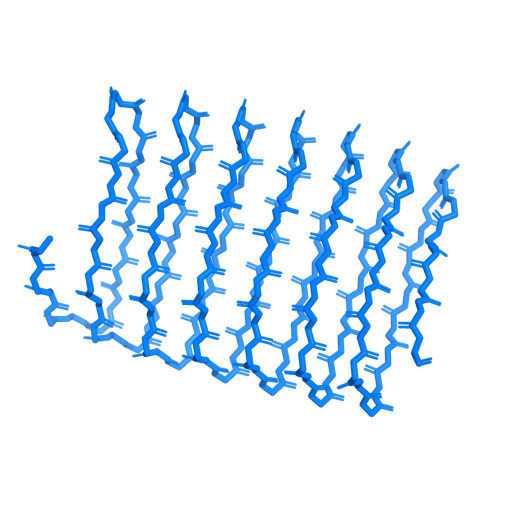OM 785 C C . GLU A 1 100 ? -3.653 0.365 5.482 1.00 80.81 100 GLU A C 1
ATOM 787 O O . GLU A 1 100 ? -3.208 0.653 4.378 1.00 80.81 100 GLU A O 1
ATOM 792 N N . LEU A 1 101 ? -4.907 0.668 5.834 1.00 76.19 101 LEU A N 1
ATOM 793 C CA . LEU A 1 101 ? -5.875 1.309 4.938 1.00 76.19 101 LEU A CA 1
ATOM 794 C C . LEU A 1 101 ? -6.353 2.650 5.492 1.00 76.19 101 LEU A C 1
ATOM 796 O O . LEU A 1 101 ? -6.856 2.717 6.619 1.00 76.19 101 LEU A O 1
ATOM 800 N N . PHE A 1 102 ? -6.319 3.687 4.658 1.00 79.00 102 PHE A N 1
ATOM 801 C CA . PHE A 1 102 ? -6.899 4.997 4.926 1.00 79.00 102 PHE A CA 1
ATOM 802 C C . PHE A 1 102 ? -7.936 5.375 3.860 1.00 79.00 102 PHE A C 1
ATOM 804 O O . PHE A 1 102 ? -7.631 5.400 2.670 1.00 79.00 102 PHE A O 1
ATOM 811 N N . ALA A 1 103 ? -9.155 5.718 4.287 1.00 74.94 103 ALA A N 1
ATOM 812 C CA . ALA A 1 103 ? -10.227 6.164 3.395 1.00 74.94 103 ALA A CA 1
ATOM 813 C C . ALA A 1 103 ? -10.922 7.440 3.903 1.00 74.94 103 ALA A C 1
ATOM 815 O O . ALA A 1 103 ? -11.483 7.452 5.005 1.00 74.94 103 ALA A O 1
ATOM 816 N N . GLU A 1 104 ? -10.946 8.510 3.105 1.00 73.94 104 GLU A N 1
ATOM 817 C CA . GLU A 1 104 ? -11.641 9.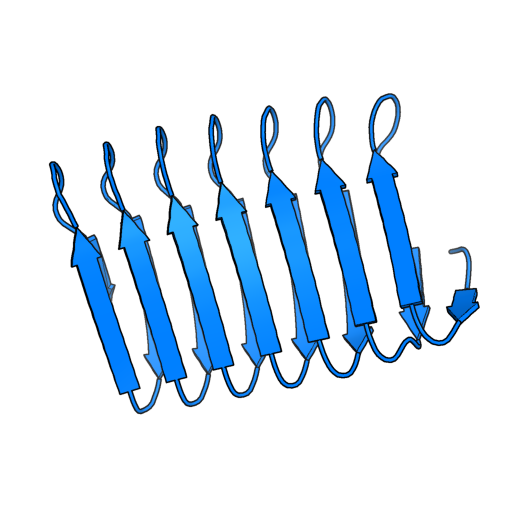752 3.482 1.00 73.94 104 GLU A CA 1
ATOM 818 C C . GLU A 1 104 ? -13.125 9.694 3.075 1.00 73.94 104 GLU A C 1
ATOM 820 O O . GLU A 1 104 ? -13.995 9.513 3.933 1.00 73.94 104 GLU A O 1
ATOM 825 N N . ASP A 1 105 ? -13.430 9.756 1.773 1.00 68.88 105 ASP A N 1
ATOM 826 C CA . ASP A 1 105 ? -14.758 10.131 1.261 1.00 68.88 105 ASP A CA 1
ATOM 827 C C . ASP A 1 105 ? -15.610 8.957 0.716 1.00 68.88 105 ASP A C 1
ATOM 829 O O . ASP A 1 105 ? -16.836 9.083 0.506 1.00 68.88 105 ASP A O 1
ATOM 833 N N . ARG A 1 106 ? -15.004 7.784 0.475 1.00 67.31 106 ARG A N 1
ATOM 834 C CA . ARG A 1 106 ? -15.646 6.600 -0.136 1.00 67.31 106 ARG A CA 1
ATOM 835 C C . ARG A 1 106 ? -15.342 5.279 0.568 1.00 67.31 106 ARG A C 1
ATOM 837 O O . ARG A 1 106 ? -14.361 5.188 1.287 1.00 67.31 106 ARG A O 1
ATOM 844 N N . PRO A 1 107 ? -16.243 4.279 0.429 1.00 64.69 107 PRO A N 1
ATOM 845 C CA . PRO A 1 107 ? -15.966 2.958 0.964 1.00 64.69 107 PRO A CA 1
ATOM 846 C C . PRO A 1 107 ? -14.810 2.326 0.202 1.00 64.69 107 PRO A C 1
ATOM 848 O O . PRO A 1 107 ? -14.700 2.535 -1.002 1.00 64.69 107 PRO A O 1
ATOM 851 N N . VAL A 1 108 ? -13.995 1.571 0.919 1.00 66.31 108 VAL A N 1
ATOM 852 C CA . VAL A 1 108 ? -12.924 0.738 0.376 1.00 66.31 108 VAL A CA 1
ATOM 853 C C . VAL A 1 108 ? -13.360 -0.704 0.625 1.00 66.31 108 VAL A C 1
ATOM 855 O O . VAL A 1 108 ? -13.782 -1.013 1.744 1.00 66.31 108 VAL A O 1
ATOM 858 N N . ASP A 1 109 ? -13.371 -1.510 -0.436 1.00 70.31 109 ASP A N 1
ATOM 859 C CA . ASP A 1 109 ? -13.815 -2.907 -0.447 1.00 70.31 109 ASP A CA 1
ATOM 860 C C . ASP A 1 109 ? -12.570 -3.766 -0.690 1.00 70.31 109 ASP A C 1
ATOM 862 O O . ASP A 1 109 ? -11.924 -3.637 -1.726 1.00 70.31 109 ASP A O 1
ATOM 866 N N . VAL A 1 110 ? -12.180 -4.579 0.289 1.00 68.38 110 VAL A N 1
ATOM 867 C CA . VAL A 1 110 ? -10.867 -5.239 0.285 1.00 68.38 110 VAL A CA 1
ATOM 868 C C . VAL A 1 110 ? -11.015 -6.716 0.613 1.00 68.38 110 VAL A C 1
ATOM 870 O O . VAL A 1 110 ? -11.541 -7.050 1.677 1.00 68.38 110 VAL A O 1
ATOM 873 N N . GLU A 1 111 ? -10.554 -7.584 -0.288 1.00 72.31 111 GLU A N 1
ATOM 874 C CA . GLU A 1 111 ? -10.443 -9.029 -0.072 1.00 72.31 111 GLU A CA 1
ATOM 875 C C . GLU A 1 111 ? -8.982 -9.341 0.285 1.00 72.31 111 GLU A C 1
ATOM 877 O O . GLU A 1 111 ? -8.076 -9.132 -0.520 1.00 72.31 111 GLU A O 1
ATOM 882 N N . VAL A 1 112 ? -8.727 -9.763 1.530 1.00 71.25 112 VAL A N 1
ATOM 883 C CA . VAL A 1 112 ? -7.354 -9.934 2.039 1.00 71.25 112 VAL A CA 1
ATOM 884 C C . VAL A 1 112 ? -7.137 -11.237 2.775 1.00 71.25 112 VAL A C 1
ATOM 886 O O . VAL A 1 112 ? -7.835 -11.558 3.739 1.00 71.25 112 VAL A O 1
ATOM 889 N N . ASP A 1 113 ? -6.065 -11.922 2.397 1.00 77.00 113 ASP A N 1
ATOM 890 C CA . ASP A 1 113 ? -5.453 -12.987 3.179 1.00 77.00 113 ASP A CA 1
ATOM 891 C C . ASP A 1 113 ? -4.257 -12.384 3.949 1.00 77.00 113 ASP A C 1
ATOM 893 O O . ASP A 1 113 ? -3.102 -12.505 3.550 1.00 77.00 113 ASP A O 1
ATOM 897 N N . SER A 1 114 ? -4.537 -11.696 5.071 1.00 77.56 114 SER A N 1
ATOM 898 C CA . SER A 1 114 ? -3.499 -11.026 5.881 1.00 77.56 114 SER A CA 1
ATOM 899 C C . SER A 1 114 ? -3.476 -11.377 7.363 1.00 77.56 114 SER A C 1
ATOM 901 O O . SER A 1 114 ? -4.511 -11.618 7.991 1.00 77.56 114 SER A O 1
ATOM 903 N N . GLU A 1 115 ? -2.279 -11.360 7.970 1.00 79.81 115 GLU A N 1
ATOM 904 C CA . GLU A 1 115 ? -2.134 -11.577 9.417 1.00 79.81 115 GLU A CA 1
ATOM 905 C C . GLU A 1 115 ? -2.610 -10.352 10.217 1.00 79.81 115 GLU A C 1
ATOM 907 O O . GLU A 1 115 ? -3.251 -10.499 11.269 1.00 79.81 115 GLU A O 1
ATOM 912 N N . VAL A 1 116 ? -2.318 -9.144 9.727 1.00 81.19 116 VAL A N 1
ATOM 913 C CA . VAL A 1 116 ? -2.641 -7.879 10.395 1.00 81.19 116 VAL A CA 1
ATOM 914 C C . VAL A 1 116 ? -3.285 -6.897 9.424 1.00 81.19 116 VAL A C 1
ATOM 916 O O . VAL A 1 116 ? -2.761 -6.647 8.350 1.00 81.19 116 VAL A O 1
ATOM 919 N N . ILE A 1 117 ? -4.400 -6.294 9.849 1.00 81.31 117 ILE A N 1
ATOM 920 C CA . ILE A 1 117 ? -5.113 -5.261 9.091 1.00 81.31 117 ILE A CA 1
ATOM 921 C C . ILE A 1 117 ? -5.405 -4.082 10.031 1.00 81.31 117 ILE A C 1
ATOM 923 O O . ILE A 1 117 ? -6.084 -4.253 11.054 1.00 81.31 117 ILE A O 1
ATOM 927 N N . GLU A 1 118 ? -4.900 -2.894 9.700 1.00 80.88 118 GLU A N 1
ATOM 928 C CA . GLU A 1 118 ? -5.193 -1.626 10.373 1.00 80.88 118 GLU A CA 1
ATOM 929 C C . GLU A 1 118 ? -6.036 -0.726 9.457 1.00 80.88 118 GLU A C 1
ATOM 931 O O . GLU A 1 118 ? -5.695 -0.503 8.304 1.00 80.88 118 GLU A O 1
ATOM 936 N N . LEU A 1 119 ? -7.173 -0.232 9.964 1.00 76.56 119 LEU A N 1
ATOM 937 C CA . LEU A 1 119 ? -8.164 0.503 9.171 1.00 76.56 119 LEU A CA 1
ATOM 938 C C . LEU A 1 119 ? -8.459 1.870 9.784 1.00 76.56 119 LEU A C 1
ATOM 940 O O . LEU A 1 119 ? -8.880 1.960 10.946 1.00 76.56 119 LEU A O 1
ATOM 944 N N . PHE A 1 120 ? -8.361 2.916 8.973 1.00 78.88 120 PHE A N 1
ATOM 945 C CA . PHE A 1 120 ? -8.816 4.257 9.296 1.00 78.88 120 PHE A CA 1
ATOM 946 C C . PHE A 1 120 ? -9.786 4.764 8.229 1.00 78.88 120 PHE A C 1
ATOM 948 O O . PHE A 1 120 ? -9.482 4.759 7.042 1.00 78.88 120 PHE A O 1
ATOM 955 N N . ALA A 1 121 ? -10.960 5.234 8.655 1.00 77.50 121 ALA A N 1
ATOM 956 C CA . ALA A 1 121 ? -11.903 5.862 7.743 1.00 77.50 121 ALA A CA 1
ATOM 957 C C . ALA A 1 121 ? -12.642 7.029 8.393 1.00 77.50 121 ALA A C 1
ATOM 959 O O . ALA A 1 121 ? -13.115 6.905 9.531 1.00 77.50 121 ALA A O 1
ATOM 960 N N . GLU A 1 122 ? -12.733 8.154 7.681 1.00 77.00 122 GLU A N 1
ATOM 961 C CA . GLU A 1 122 ? -13.339 9.379 8.212 1.00 77.00 122 GLU A CA 1
ATOM 962 C C . GLU A 1 122 ? -14.845 9.459 7.909 1.00 77.00 122 GLU A C 1
ATOM 964 O O . GLU A 1 122 ? -15.646 9.519 8.851 1.00 77.00 122 GLU A O 1
ATOM 969 N N . ASP A 1 123 ? -15.261 9.384 6.636 1.00 74.25 123 ASP A N 1
ATOM 970 C CA . ASP A 1 123 ? -16.659 9.634 6.247 1.00 74.25 123 ASP A CA 1
ATOM 971 C C . ASP A 1 123 ? -17.439 8.403 5.748 1.00 74.25 123 ASP A C 1
ATOM 973 O O . ASP A 1 123 ? -18.684 8.416 5.726 1.00 74.25 123 ASP A O 1
ATOM 977 N N . ARG A 1 124 ? -16.767 7.305 5.380 1.00 69.75 124 ARG A N 1
ATOM 978 C CA . ARG A 1 124 ? -17.404 6.092 4.827 1.00 69.75 124 ARG A CA 1
ATOM 979 C C . ARG A 1 124 ? -16.875 4.791 5.439 1.00 69.75 124 ARG A C 1
ATOM 981 O O . ARG A 1 124 ? -15.787 4.775 5.990 1.00 69.75 124 ARG A O 1
ATOM 988 N N . PRO A 1 125 ? -17.675 3.706 5.429 1.00 68.62 125 PRO A N 1
ATOM 989 C CA . PRO A 1 125 ? -17.235 2.423 5.971 1.00 68.62 125 PRO A CA 1
ATOM 990 C C . PRO A 1 125 ? -16.193 1.769 5.060 1.00 68.62 125 PRO A C 1
ATOM 992 O O . PRO A 1 125 ? -16.343 1.836 3.848 1.00 68.62 125 PRO A O 1
ATOM 995 N N . VAL A 1 126 ? -15.217 1.087 5.654 1.00 70.19 126 VAL A N 1
ATOM 996 C CA . VAL A 1 126 ? -14.360 0.119 4.957 1.00 70.19 126 VAL A CA 1
ATOM 997 C C . VAL A 1 126 ? -14.985 -1.260 5.155 1.00 70.19 126 VAL A C 1
ATOM 999 O O . VAL A 1 126 ? -15.300 -1.629 6.294 1.00 70.19 126 VAL A O 1
ATOM 1002 N N . GLU A 1 127 ? -15.232 -1.974 4.062 1.00 72.19 127 GLU A N 1
ATOM 1003 C CA . GLU A 1 127 ? -15.686 -3.364 4.075 1.00 72.19 127 GLU A CA 1
ATOM 1004 C C . GLU A 1 127 ? -14.466 -4.244 3.777 1.00 72.19 127 GLU A C 1
ATOM 1006 O O . GLU A 1 127 ? -13.739 -4.011 2.817 1.00 72.19 127 GLU A O 1
ATOM 1011 N N . VAL A 1 128 ? -14.194 -5.203 4.665 1.00 71.94 128 VAL A N 1
ATOM 1012 C CA . VAL A 1 128 ? -13.056 -6.118 4.530 1.00 71.94 128 VAL A CA 1
ATOM 1013 C C . VAL A 1 128 ? -13.574 -7.541 4.618 1.00 71.94 128 VAL A C 1
ATOM 1015 O O . VAL A 1 128 ? -14.221 -7.901 5.612 1.00 71.94 128 VAL A O 1
ATOM 1018 N N . ASP A 1 129 ? -13.275 -8.323 3.592 1.00 76.94 129 ASP A N 1
ATOM 1019 C CA . ASP A 1 129 ? -13.498 -9.759 3.532 1.00 76.94 129 ASP A CA 1
ATOM 1020 C C . ASP A 1 129 ? -12.155 -10.480 3.773 1.00 76.94 129 ASP A C 1
ATOM 1022 O O . ASP A 1 129 ? -11.130 -10.119 3.200 1.00 76.94 129 ASP A O 1
ATOM 1026 N N . VAL A 1 130 ? -12.170 -11.457 4.692 1.00 73.00 130 VAL A N 1
ATOM 1027 C CA . VAL A 1 130 ? -11.018 -12.271 5.146 1.00 73.00 130 VAL A CA 1
ATOM 1028 C C . VAL A 1 130 ? -11.363 -13.756 5.181 1.00 73.00 130 VAL A C 1
ATOM 1030 O O . VAL A 1 130 ? -12.572 -14.088 5.325 1.00 73.00 130 VAL A O 1
#

pLDDT: mean 71.45, std 6.46, range [49.38, 81.81]

Secondary structure (DSSP, 8-state):
--EEEEEEEEEEESSS--EEEEEEEEEEEEESSS--EEEEEEEEEEEEESSS--EEEEEEEEEEEEESSS--EEEEEEEEEEEEESSS--EEEEEEEEEEEEESSS--EEEEEEEEEEEEESSSPPEEE-